Protein AF-A0A369RQK8-F1 (afdb_monomer_lite)

Secondary structure (DSSP, 8-state):
---EEEEEEEEEETTEEEEEEEEEEETTTTEEEE-GGG---TTSS---SS--------PPPHHHHHHHHHHHHHHHHHHHHHHHHHHHHHHT-

pLDDT: mean 84.99, std 10.12, range [52.47, 98.06]

Sequence (93 aa):
MFNYSILATLIVIGNESNVIPIGLHYGITNELQIYENKIYWIGGAVPADTVKVEVRIIGVSQHVFITVNILAIAAIILAIVFLSLNIMKRKRK

Structure (mmCIF, N/CA/C/O backbone):
data_AF-A0A369RQK8-F1
#
_entry.id   AF-A0A369RQK8-F1
#
loop_
_atom_site.group_PDB
_atom_site.id
_atom_site.type_symbol
_atom_site.label_atom_id
_atom_site.label_alt_id
_atom_site.label_comp_id
_atom_site.label_asym_id
_atom_site.label_entity_id
_atom_site.label_seq_id
_atom_site.pdbx_PDB_ins_code
_atom_site.Cartn_x
_atom_site.Cartn_y
_atom_site.Cartn_z
_atom_site.occupancy
_atom_site.B_iso_or_equiv
_atom_site.auth_seq_id
_atom_si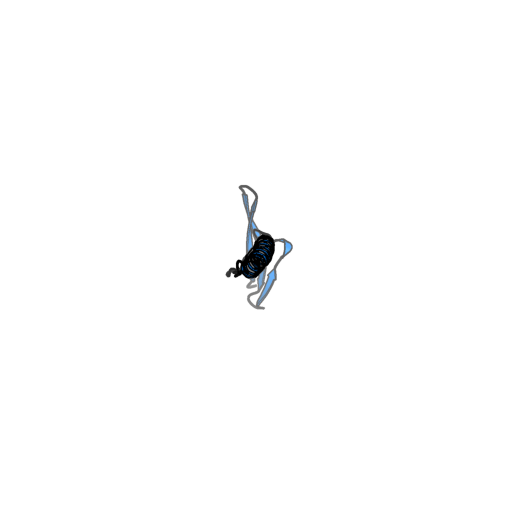te.auth_comp_id
_atom_site.auth_asym_id
_atom_site.auth_atom_id
_atom_site.pdbx_PDB_model_num
ATOM 1 N N . MET A 1 1 ? 38.603 -1.584 -43.399 1.00 52.47 1 MET A N 1
ATOM 2 C CA . MET A 1 1 ? 37.218 -2.084 -43.268 1.00 52.47 1 MET A CA 1
ATOM 3 C C . MET A 1 1 ? 36.695 -1.551 -41.942 1.00 52.47 1 MET A C 1
ATOM 5 O O . MET A 1 1 ? 37.271 -1.891 -40.918 1.00 52.47 1 MET A O 1
ATOM 9 N N . PHE A 1 2 ? 35.747 -0.609 -41.947 1.00 54.69 2 PHE A N 1
ATOM 10 C CA . PHE A 1 2 ? 35.222 -0.035 -40.702 1.00 54.69 2 PHE A CA 1
ATOM 11 C C . PHE A 1 2 ? 34.321 -1.074 -40.029 1.00 54.69 2 PHE A C 1
ATOM 13 O O . PHE A 1 2 ? 33.344 -1.509 -40.629 1.00 54.69 2 PHE A O 1
ATOM 20 N N . ASN A 1 3 ? 34.695 -1.511 -38.826 1.00 73.12 3 ASN A N 1
ATOM 21 C CA . ASN A 1 3 ? 33.968 -2.526 -38.069 1.00 73.12 3 ASN A CA 1
ATOM 22 C C . ASN A 1 3 ? 32.967 -1.825 -37.138 1.00 73.12 3 ASN A C 1
ATOM 24 O O . ASN A 1 3 ? 33.310 -1.453 -36.012 1.00 73.12 3 ASN A O 1
ATOM 28 N N . TYR A 1 4 ? 31.768 -1.556 -37.654 1.00 74.19 4 TYR A N 1
ATOM 29 C CA . TYR A 1 4 ? 30.668 -0.972 -36.891 1.00 74.19 4 TYR A CA 1
ATOM 30 C C . TYR A 1 4 ? 29.400 -1.812 -37.042 1.00 74.19 4 TYR A C 1
ATOM 32 O O . TYR A 1 4 ? 29.164 -2.417 -38.089 1.00 74.19 4 TYR A O 1
ATOM 40 N N . SER A 1 5 ? 28.577 -1.815 -35.998 1.00 79.94 5 SER A N 1
ATOM 41 C CA . SER A 1 5 ? 27.273 -2.479 -35.979 1.00 79.94 5 SER A CA 1
ATOM 42 C C . SER A 1 5 ? 26.164 -1.433 -35.917 1.00 79.94 5 SER A C 1
ATOM 44 O O . SER A 1 5 ? 26.259 -0.466 -35.160 1.00 79.94 5 SER A O 1
ATOM 46 N N . ILE A 1 6 ? 25.104 -1.628 -36.704 1.00 80.12 6 ILE A N 1
ATOM 47 C CA . ILE A 1 6 ? 23.908 -0.779 -36.672 1.00 80.12 6 ILE A CA 1
ATOM 48 C C . ILE A 1 6 ? 22.970 -1.304 -35.590 1.00 80.12 6 ILE A C 1
ATOM 50 O O . ILE A 1 6 ? 22.647 -2.491 -35.562 1.00 80.12 6 ILE A O 1
ATOM 54 N N . LEU A 1 7 ? 22.510 -0.407 -34.725 1.00 78.38 7 LEU A N 1
ATOM 55 C CA . LEU A 1 7 ? 21.455 -0.690 -33.761 1.00 78.38 7 LEU A CA 1
ATOM 56 C C . LEU A 1 7 ? 20.120 -0.267 -34.367 1.00 78.38 7 LEU A C 1
ATOM 58 O O . LEU A 1 7 ? 20.009 0.837 -34.903 1.00 78.38 7 LEU A O 1
ATOM 62 N N . ALA A 1 8 ? 19.106 -1.123 -34.280 1.00 77.94 8 ALA A N 1
ATOM 63 C CA . ALA A 1 8 ? 17.780 -0.860 -34.827 1.00 77.94 8 ALA A CA 1
ATOM 64 C C . ALA A 1 8 ? 16.682 -1.234 -33.827 1.00 77.94 8 ALA A C 1
ATOM 66 O O . ALA A 1 8 ? 16.846 -2.163 -33.039 1.00 77.94 8 ALA A O 1
ATOM 67 N N . THR A 1 9 ? 15.566 -0.508 -33.879 1.00 73.38 9 THR A N 1
ATOM 68 C CA . THR A 1 9 ? 14.344 -0.824 -33.132 1.00 73.38 9 THR A CA 1
ATOM 69 C C . THR A 1 9 ? 13.192 -1.098 -34.092 1.00 73.38 9 THR A C 1
ATOM 71 O O . THR A 1 9 ? 13.149 -0.546 -35.194 1.00 73.38 9 THR A O 1
ATOM 74 N N . LEU A 1 10 ? 12.253 -1.941 -33.669 1.00 73.38 10 LEU A N 1
ATOM 75 C CA . LEU A 1 10 ? 10.998 -2.169 -34.375 1.00 73.38 10 LEU A CA 1
ATOM 76 C C . LEU A 1 10 ? 9.947 -1.204 -33.829 1.00 73.38 10 LEU A C 1
ATOM 78 O O . LEU A 1 10 ? 9.658 -1.218 -32.633 1.00 73.38 10 LEU A O 1
ATOM 82 N N . ILE A 1 11 ? 9.347 -0.400 -34.703 1.00 70.56 11 ILE A N 1
ATOM 83 C CA . ILE A 1 11 ? 8.184 0.419 -34.363 1.00 70.56 11 ILE A CA 1
ATOM 84 C C . ILE A 1 11 ? 6.962 -0.175 -35.059 1.00 70.56 11 ILE A C 1
ATOM 86 O O . ILE A 1 11 ? 6.985 -0.423 -36.265 1.00 70.56 11 ILE A O 1
ATOM 90 N N . VAL A 1 12 ? 5.896 -0.392 -34.290 1.00 68.25 12 VAL A N 1
ATOM 91 C CA . VAL A 1 12 ? 4.597 -0.848 -34.794 1.00 68.25 12 VAL A CA 1
ATOM 92 C C . VAL A 1 12 ? 3.606 0.304 -34.666 1.00 68.25 12 VAL A C 1
ATOM 94 O O . VAL A 1 12 ? 3.352 0.780 -33.559 1.00 68.25 12 VAL A O 1
ATOM 97 N N . ILE A 1 13 ? 3.063 0.767 -35.793 1.00 64.94 13 ILE A N 1
ATOM 98 C CA . ILE A 1 13 ? 2.034 1.814 -35.844 1.00 64.94 13 ILE A CA 1
ATOM 99 C C . ILE A 1 13 ? 0.832 1.230 -36.588 1.00 64.94 13 ILE A C 1
ATOM 101 O O . ILE A 1 13 ? 0.874 1.020 -37.798 1.00 64.94 13 ILE A O 1
ATOM 105 N N . GLY A 1 14 ? -0.251 0.937 -35.865 1.00 68.62 14 GLY A N 1
ATOM 106 C CA . GLY A 1 14 ? -1.415 0.270 -36.452 1.00 68.62 14 GLY A CA 1
ATOM 107 C C . GLY A 1 14 ? -1.077 -1.151 -36.918 1.00 68.62 14 GLY A C 1
ATOM 108 O O . GLY A 1 14 ? -0.625 -1.960 -36.115 1.00 68.62 14 GLY A O 1
ATOM 109 N N . ASN A 1 15 ? -1.304 -1.448 -38.203 1.00 69.94 15 ASN A N 1
ATOM 110 C CA . ASN A 1 15 ? -1.036 -2.762 -38.807 1.00 69.94 15 ASN A CA 1
ATOM 111 C C . ASN A 1 15 ? 0.325 -2.842 -39.528 1.00 69.94 15 ASN A C 1
ATOM 113 O O . ASN A 1 15 ? 0.630 -3.863 -40.143 1.00 69.94 15 ASN A O 1
ATOM 117 N N . GLU A 1 16 ? 1.127 -1.776 -39.481 1.00 71.81 16 GLU A N 1
ATOM 118 C CA . GLU A 1 16 ? 2.422 -1.698 -40.156 1.00 71.81 16 GLU A CA 1
ATOM 119 C C . GLU A 1 16 ? 3.572 -1.762 -39.148 1.00 71.81 16 GLU A C 1
ATOM 121 O O . GLU A 1 16 ? 3.545 -1.132 -38.086 1.00 71.81 16 GLU A O 1
ATOM 126 N N . SER A 1 17 ? 4.606 -2.526 -39.501 1.00 79.12 17 SER A N 1
ATOM 127 C CA . SER A 1 17 ? 5.824 -2.684 -38.712 1.00 79.12 17 SER A CA 1
ATOM 128 C C . SER A 1 17 ? 7.029 -2.204 -39.515 1.00 79.12 17 SER A C 1
ATOM 130 O O . SER A 1 17 ? 7.280 -2.724 -40.604 1.00 79.12 17 SER A O 1
ATOM 132 N N . ASN A 1 18 ? 7.783 -1.243 -38.978 1.00 82.75 18 ASN A N 1
ATOM 133 C CA . ASN A 1 18 ? 8.976 -0.701 -39.626 1.00 82.75 18 ASN A CA 1
ATOM 134 C C . ASN A 1 18 ? 10.199 -0.788 -38.701 1.00 82.75 18 ASN A C 1
ATOM 136 O O . ASN A 1 18 ? 10.103 -0.540 -37.497 1.00 82.75 18 ASN A O 1
ATOM 140 N N . VAL A 1 19 ? 11.353 -1.134 -39.271 1.00 84.56 19 VAL A N 1
ATOM 141 C CA . VAL A 1 19 ? 12.633 -1.221 -38.559 1.00 84.56 19 VAL A CA 1
ATOM 142 C C . VAL A 1 19 ? 13.395 0.082 -38.772 1.00 84.56 19 VAL A C 1
ATOM 144 O O . VAL A 1 19 ? 13.744 0.428 -39.900 1.00 84.56 19 VAL A O 1
ATOM 147 N N . ILE A 1 20 ? 13.667 0.807 -37.688 1.00 85.06 20 ILE A N 1
ATOM 148 C CA . ILE A 1 20 ? 14.324 2.118 -37.733 1.00 85.06 20 ILE A CA 1
ATOM 149 C C . ILE A 1 20 ? 15.701 2.027 -37.065 1.00 85.06 20 ILE A C 1
ATOM 151 O O . ILE A 1 20 ? 15.794 1.526 -35.942 1.00 85.06 20 ILE A O 1
ATOM 155 N N . PRO A 1 21 ? 16.778 2.528 -37.701 1.00 84.25 21 PRO A N 1
ATOM 156 C CA . PRO A 1 21 ? 18.088 2.599 -37.068 1.00 84.25 21 PRO A CA 1
ATOM 157 C C . PRO A 1 21 ? 18.088 3.627 -35.925 1.00 84.25 21 PRO A C 1
ATOM 159 O O . PRO A 1 21 ? 17.737 4.798 -36.115 1.00 84.25 21 PRO A O 1
ATOM 162 N N . ILE A 1 22 ? 18.517 3.184 -34.743 1.00 88.62 22 ILE A N 1
ATOM 163 C CA . ILE A 1 22 ? 18.552 3.954 -33.490 1.00 88.62 22 ILE A CA 1
ATOM 164 C C . ILE A 1 22 ? 19.969 4.273 -33.016 1.00 88.62 22 ILE A C 1
ATO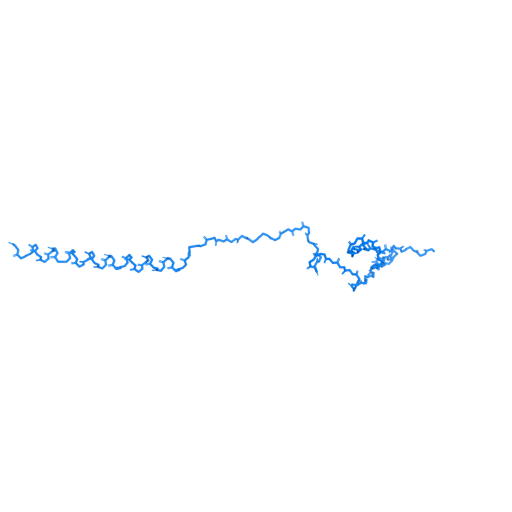M 166 O O . ILE A 1 22 ? 20.123 4.993 -32.036 1.00 88.62 22 ILE A O 1
ATOM 170 N N . GLY A 1 23 ? 21.007 3.772 -33.685 1.00 90.00 23 GLY A N 1
ATOM 171 C CA . GLY A 1 23 ? 22.375 4.082 -33.292 1.00 90.00 23 GLY A CA 1
ATOM 172 C C . GLY A 1 23 ? 23.445 3.290 -34.026 1.00 90.00 23 GLY A C 1
ATOM 173 O O . GLY A 1 23 ? 23.155 2.456 -34.889 1.00 90.00 23 GLY A O 1
ATOM 174 N N . LEU A 1 24 ? 24.689 3.562 -33.647 1.00 90.62 24 LEU A N 1
ATOM 175 C CA . LEU A 1 24 ? 25.895 2.921 -34.158 1.00 90.62 24 LEU A CA 1
ATOM 176 C C . LEU A 1 24 ? 26.779 2.484 -32.992 1.00 90.62 24 LEU A C 1
ATOM 178 O O . LEU A 1 24 ? 26.943 3.214 -32.013 1.00 90.62 24 LEU A O 1
ATOM 182 N N . HIS A 1 25 ? 27.373 1.304 -33.126 1.00 89.19 25 HIS A N 1
ATOM 183 C CA . HIS A 1 25 ? 28.390 0.800 -32.215 1.00 89.19 25 HIS A CA 1
ATOM 184 C C . HIS A 1 25 ? 29.708 0.602 -32.966 1.00 89.19 25 HIS A C 1
ATOM 186 O O . HIS A 1 25 ? 29.761 -0.163 -33.934 1.00 89.19 25 HIS A O 1
ATOM 192 N N . TYR A 1 26 ? 30.768 1.272 -32.520 1.00 89.06 26 TYR A N 1
ATOM 193 C CA . TYR A 1 26 ? 32.104 1.184 -33.103 1.00 89.06 26 TYR A CA 1
ATOM 194 C C . TYR A 1 26 ? 32.934 0.156 -32.333 1.00 89.06 26 TYR A C 1
ATOM 196 O O . TYR A 1 26 ? 33.433 0.434 -31.247 1.00 89.06 26 TYR A O 1
ATOM 204 N N . GLY A 1 27 ? 33.128 -1.036 -32.903 1.00 84.00 27 GLY A N 1
ATOM 205 C CA . GLY A 1 27 ? 33.765 -2.151 -32.188 1.00 84.00 27 GLY A CA 1
ATOM 206 C C . GLY A 1 27 ? 35.251 -1.952 -31.861 1.00 84.00 27 GLY A C 1
ATOM 207 O O . GLY A 1 27 ? 35.771 -2.623 -30.980 1.00 84.00 27 GLY A O 1
ATOM 208 N N . ILE A 1 28 ? 35.942 -1.040 -32.555 1.00 87.69 28 ILE A N 1
ATOM 209 C CA . ILE A 1 28 ? 37.375 -0.764 -32.338 1.00 87.69 28 ILE A CA 1
ATOM 210 C C . ILE A 1 28 ? 37.581 0.199 -31.163 1.00 87.69 28 ILE A C 1
ATOM 212 O O . ILE A 1 28 ? 38.489 0.006 -30.361 1.00 87.69 28 ILE A O 1
ATOM 216 N N . THR A 1 29 ? 36.750 1.237 -31.070 1.00 87.62 29 THR A N 1
ATOM 217 C CA . THR A 1 29 ? 36.823 2.261 -30.016 1.00 87.62 29 THR A CA 1
ATOM 218 C C . THR A 1 29 ? 35.917 1.946 -28.829 1.00 87.62 29 THR A C 1
ATOM 220 O O . THR A 1 29 ? 36.018 2.603 -27.798 1.00 87.62 29 THR A O 1
ATOM 223 N N . ASN A 1 30 ? 35.053 0.933 -28.961 1.00 85.81 30 ASN A N 1
ATOM 224 C CA . ASN A 1 30 ? 33.995 0.599 -28.010 1.00 85.81 30 ASN A CA 1
ATOM 225 C C . ASN A 1 30 ? 33.052 1.790 -27.739 1.00 85.81 30 ASN A C 1
ATOM 227 O O . ASN A 1 30 ? 32.513 1.945 -26.644 1.00 85.81 30 ASN A O 1
ATOM 231 N N . GLU A 1 31 ? 32.880 2.658 -28.740 1.00 88.31 31 GLU A N 1
ATOM 232 C CA . GLU A 1 31 ? 32.005 3.824 -28.661 1.00 88.31 31 GLU A CA 1
ATOM 233 C C . GLU A 1 31 ? 30.586 3.470 -29.105 1.00 88.31 31 GLU A C 1
ATOM 235 O O . GLU A 1 31 ? 30.369 2.827 -30.137 1.00 88.31 31 GLU A O 1
ATOM 240 N N . LEU A 1 32 ? 29.612 3.947 -28.334 1.00 88.94 32 LEU A N 1
ATOM 241 C CA . LEU A 1 32 ? 28.191 3.742 -28.566 1.00 88.94 32 LEU A CA 1
ATOM 242 C C . LEU A 1 32 ? 27.510 5.092 -28.797 1.00 88.94 32 LEU A C 1
ATOM 244 O O . LEU A 1 32 ? 27.506 5.950 -27.917 1.00 88.94 32 LEU A O 1
ATOM 248 N N . GLN A 1 33 ? 26.921 5.272 -29.978 1.00 89.31 33 GLN A N 1
ATOM 249 C CA . GLN A 1 33 ? 26.164 6.470 -30.340 1.00 89.31 33 GLN A CA 1
ATOM 250 C C . GLN A 1 33 ? 24.692 6.105 -30.514 1.00 89.31 33 GLN A C 1
ATOM 252 O O . GLN A 1 33 ? 24.349 5.334 -31.409 1.00 89.31 33 GLN A O 1
ATOM 257 N N . ILE A 1 34 ? 23.824 6.662 -29.668 1.00 88.38 34 ILE A N 1
ATOM 258 C CA . ILE A 1 34 ? 22.382 6.391 -29.670 1.00 88.38 34 ILE A CA 1
ATOM 259 C C . ILE A 1 34 ? 21.611 7.659 -30.051 1.00 88.38 34 ILE A C 1
ATOM 261 O O . ILE A 1 34 ? 21.848 8.737 -29.512 1.00 88.38 34 ILE A O 1
ATOM 265 N N . TYR A 1 35 ? 20.649 7.516 -30.961 1.00 87.19 35 TYR A N 1
ATOM 266 C CA . TYR A 1 35 ? 19.662 8.539 -31.298 1.00 87.19 35 TYR A CA 1
ATOM 267 C C . TYR A 1 35 ? 18.469 8.431 -30.340 1.00 87.19 35 TYR A C 1
ATOM 269 O O . TYR A 1 35 ? 17.475 7.765 -30.634 1.00 87.19 35 TYR A O 1
ATOM 277 N N . GLU A 1 36 ? 18.571 9.075 -29.176 1.00 76.94 36 GLU A N 1
ATOM 278 C CA . GLU A 1 36 ? 17.569 8.979 -28.098 1.00 76.94 36 GLU A CA 1
ATOM 279 C C . GLU A 1 36 ? 16.150 9.359 -28.546 1.00 76.94 36 GLU A C 1
ATOM 281 O O . GLU A 1 36 ? 15.171 8.748 -28.128 1.00 76.94 36 GLU A O 1
AT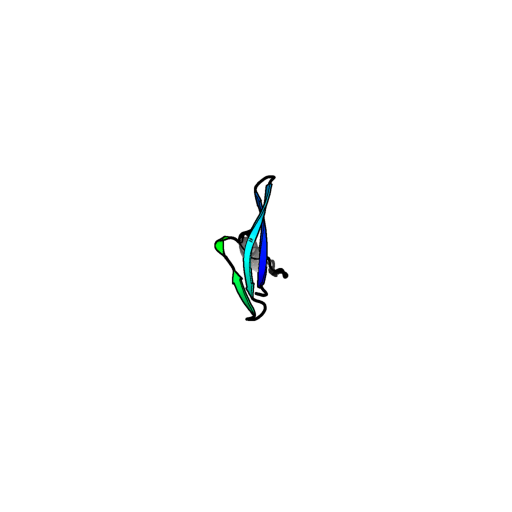OM 286 N N . ASN A 1 37 ? 16.031 10.306 -29.478 1.00 81.06 37 ASN A N 1
ATOM 287 C CA . ASN A 1 37 ? 14.758 10.770 -30.035 1.00 81.06 37 ASN A CA 1
ATOM 288 C C . ASN A 1 37 ? 14.042 9.756 -30.951 1.00 81.06 37 ASN A C 1
ATOM 290 O O . ASN A 1 37 ? 12.958 10.060 -31.444 1.00 81.06 37 ASN A O 1
ATOM 294 N N . LYS A 1 38 ? 14.634 8.585 -31.212 1.00 79.31 38 LYS A N 1
ATOM 295 C CA . LYS A 1 38 ? 14.055 7.529 -32.062 1.00 79.31 38 LYS A CA 1
ATOM 296 C C . LYS A 1 38 ? 13.663 6.272 -31.288 1.00 79.31 38 LYS A C 1
ATOM 298 O O . LYS A 1 38 ? 13.141 5.334 -31.890 1.00 79.31 38 LYS A O 1
ATOM 303 N N . ILE A 1 39 ? 13.931 6.224 -29.984 1.00 81.38 39 ILE A N 1
ATOM 304 C CA . ILE A 1 39 ? 13.629 5.061 -29.151 1.00 81.38 39 ILE A CA 1
ATOM 305 C C . ILE A 1 39 ? 12.305 5.297 -28.434 1.00 81.38 39 ILE A C 1
ATOM 307 O O . ILE A 1 39 ? 12.158 6.242 -27.664 1.00 81.38 39 ILE A O 1
ATOM 311 N N . TYR A 1 40 ? 11.355 4.394 -28.663 1.00 80.50 40 TYR A N 1
ATOM 312 C CA . TYR A 1 40 ? 10.041 4.439 -28.038 1.00 80.50 40 TYR A CA 1
ATOM 313 C C . TYR A 1 40 ? 9.806 3.154 -27.256 1.00 80.50 40 TYR A C 1
ATOM 315 O O . TYR A 1 40 ? 9.736 2.069 -27.830 1.00 80.50 40 TYR A O 1
ATOM 323 N N . TRP A 1 41 ? 9.679 3.288 -25.938 1.00 83.31 41 TRP A N 1
ATOM 324 C CA . TRP A 1 41 ? 9.299 2.196 -25.049 1.00 83.31 41 TRP A CA 1
ATOM 325 C C . TRP A 1 41 ? 7.807 2.258 -24.742 1.00 83.31 41 TRP A C 1
ATOM 327 O O . TRP A 1 41 ? 7.227 3.339 -24.603 1.00 83.31 41 TRP A O 1
ATOM 337 N N . ILE A 1 42 ? 7.185 1.093 -24.575 1.00 78.00 42 ILE A N 1
ATOM 338 C CA . ILE A 1 42 ? 5.809 0.996 -24.086 1.00 78.00 42 ILE A CA 1
ATOM 339 C C . ILE A 1 42 ? 5.783 1.563 -22.657 1.00 78.00 42 ILE A C 1
ATOM 341 O O . ILE A 1 42 ? 6.492 1.078 -21.783 1.00 78.00 42 ILE A O 1
ATOM 345 N N . GLY A 1 43 ? 5.000 2.622 -22.429 1.00 79.31 43 GLY A N 1
ATOM 346 C CA . GLY A 1 43 ? 4.953 3.333 -21.143 1.00 79.31 43 GLY A CA 1
ATOM 347 C C . GLY A 1 43 ? 6.000 4.443 -20.969 1.00 79.31 43 GLY A C 1
ATOM 348 O O . GLY A 1 43 ? 6.046 5.060 -19.909 1.00 79.31 43 GLY A O 1
ATOM 349 N N . GLY A 1 44 ? 6.815 4.731 -21.993 1.00 83.19 44 GLY A N 1
ATOM 350 C CA . GLY A 1 44 ? 7.732 5.879 -22.013 1.00 83.19 44 GLY A CA 1
ATOM 351 C C . GLY A 1 44 ? 9.019 5.718 -21.196 1.00 83.19 44 GLY A C 1
ATOM 352 O O . GLY A 1 44 ? 9.839 6.631 -21.184 1.00 83.19 44 GLY A O 1
ATOM 353 N N 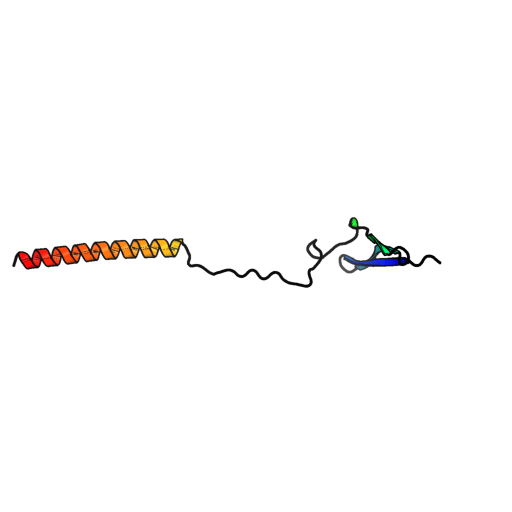. ALA A 1 45 ? 9.226 4.570 -20.547 1.00 83.31 45 ALA A N 1
ATOM 354 C CA . ALA A 1 45 ? 10.426 4.266 -19.774 1.00 83.31 45 ALA A CA 1
ATOM 355 C C . ALA A 1 45 ? 11.031 2.924 -20.200 1.00 83.31 45 ALA A C 1
ATOM 357 O O . ALA A 1 45 ? 10.314 2.016 -20.620 1.00 83.31 45 ALA A O 1
ATOM 358 N N . VAL A 1 46 ? 12.354 2.803 -20.067 1.00 86.81 46 VAL A N 1
ATOM 359 C CA . VAL A 1 46 ? 13.073 1.545 -20.303 1.00 86.81 46 VAL A CA 1
ATOM 360 C C . VAL A 1 46 ? 12.537 0.486 -19.326 1.00 86.81 46 VAL A C 1
ATOM 362 O O . VAL A 1 46 ? 12.469 0.769 -18.124 1.00 86.81 46 VAL A O 1
ATOM 365 N N . PRO A 1 47 ? 12.142 -0.711 -19.798 1.00 85.19 47 PRO A N 1
ATOM 366 C CA . PRO A 1 47 ? 11.700 -1.781 -18.913 1.00 85.19 47 PRO A CA 1
ATOM 367 C C . PRO A 1 47 ? 12.849 -2.230 -18.002 1.00 85.19 47 PRO A C 1
ATOM 369 O O . PRO A 1 47 ? 14.011 -2.229 -18.400 1.00 85.19 47 PRO A O 1
ATOM 372 N N . ALA A 1 48 ? 12.517 -2.621 -16.774 1.00 87.00 48 ALA A N 1
ATOM 373 C CA . ALA A 1 48 ? 13.473 -3.162 -15.816 1.00 87.00 48 ALA A CA 1
ATOM 374 C C . ALA A 1 48 ? 13.272 -4.674 -15.664 1.00 87.00 48 ALA A C 1
ATOM 376 O O . ALA A 1 48 ? 12.138 -5.140 -15.565 1.00 87.00 48 ALA A O 1
ATOM 377 N N . ASP A 1 49 ? 14.372 -5.422 -15.562 1.00 90.12 49 ASP A N 1
ATOM 378 C CA . ASP A 1 49 ? 14.347 -6.881 -15.365 1.00 90.12 49 ASP A CA 1
ATOM 379 C C . ASP A 1 49 ? 13.776 -7.289 -13.998 1.00 90.12 49 ASP A C 1
ATOM 381 O O . ASP A 1 49 ? 13.371 -8.431 -13.786 1.00 90.12 49 ASP A O 1
ATOM 385 N N . THR A 1 50 ? 13.750 -6.352 -13.047 1.00 86.75 50 THR A N 1
ATOM 386 C CA . THR A 1 50 ? 13.281 -6.582 -11.680 1.00 86.75 50 THR A CA 1
ATOM 387 C C . THR A 1 50 ? 12.083 -5.706 -11.353 1.00 86.75 50 THR A C 1
ATOM 389 O O . THR A 1 50 ? 11.979 -4.553 -11.774 1.00 86.75 50 THR A O 1
ATOM 392 N N . VAL A 1 51 ? 11.175 -6.261 -10.554 1.00 85.38 51 VAL A N 1
ATOM 393 C CA . VAL A 1 51 ? 10.007 -5.545 -10.042 1.00 85.38 51 VAL A CA 1
ATOM 394 C C . VAL A 1 51 ? 10.310 -4.954 -8.670 1.00 85.38 51 VAL A C 1
ATOM 396 O O . VAL A 1 51 ? 10.920 -5.597 -7.815 1.00 85.38 51 VAL A O 1
ATOM 399 N N . LYS A 1 52 ? 9.849 -3.724 -8.431 1.00 82.06 52 LYS A N 1
ATOM 400 C CA . LYS A 1 52 ? 9.836 -3.139 -7.087 1.00 82.06 52 LYS A CA 1
ATOM 401 C C . LYS A 1 52 ? 8.590 -3.632 -6.363 1.00 82.06 52 LYS A C 1
ATOM 403 O O . LYS A 1 52 ? 7.476 -3.338 -6.786 1.00 82.06 52 LYS A O 1
ATOM 408 N N . VAL A 1 53 ? 8.779 -4.378 -5.280 1.00 84.31 53 VAL A N 1
ATOM 409 C CA . VAL A 1 53 ? 7.675 -4.838 -4.430 1.00 84.31 53 VAL A CA 1
ATOM 410 C C . VAL A 1 53 ? 7.523 -3.866 -3.266 1.00 84.31 53 VAL A C 1
ATOM 412 O O . VAL A 1 53 ? 8.406 -3.765 -2.416 1.00 84.31 53 VAL A O 1
ATOM 415 N N . GLU A 1 54 ? 6.407 -3.142 -3.219 1.00 83.81 54 GLU A N 1
ATOM 416 C CA . GLU A 1 54 ? 6.053 -2.324 -2.059 1.00 83.81 54 GLU A CA 1
ATOM 417 C C . GLU A 1 54 ? 5.387 -3.195 -0.991 1.00 83.81 54 GLU A C 1
ATOM 419 O O . GLU A 1 54 ? 4.248 -3.636 -1.145 1.00 83.81 54 GLU A O 1
ATOM 424 N N . VAL A 1 55 ? 6.082 -3.424 0.122 1.00 82.12 55 VAL A N 1
ATOM 425 C CA . VAL A 1 55 ? 5.486 -4.066 1.297 1.00 82.12 55 VAL A CA 1
ATOM 426 C C . VAL A 1 55 ? 4.747 -2.999 2.100 1.00 82.12 55 VAL A C 1
ATOM 428 O O . VAL A 1 55 ? 5.366 -2.110 2.683 1.00 82.12 55 VAL A O 1
ATOM 431 N N . ARG A 1 56 ? 3.414 -3.072 2.134 1.00 82.81 56 ARG A N 1
ATOM 432 C CA . ARG A 1 56 ? 2.573 -2.166 2.930 1.00 82.81 56 ARG A CA 1
ATOM 433 C C . ARG A 1 56 ? 2.010 -2.896 4.142 1.00 82.81 56 ARG A C 1
ATOM 435 O O . ARG A 1 56 ? 1.388 -3.945 4.010 1.00 82.81 56 ARG A O 1
ATOM 442 N N . ILE A 1 57 ? 2.193 -2.310 5.324 1.00 79.69 57 ILE A N 1
ATOM 443 C CA . ILE A 1 57 ? 1.518 -2.755 6.545 1.00 79.69 57 ILE A CA 1
ATOM 444 C C . ILE A 1 57 ? 0.078 -2.245 6.476 1.00 79.69 57 ILE A C 1
ATOM 446 O O . ILE A 1 57 ? -0.158 -1.037 6.440 1.00 79.69 57 ILE A O 1
ATO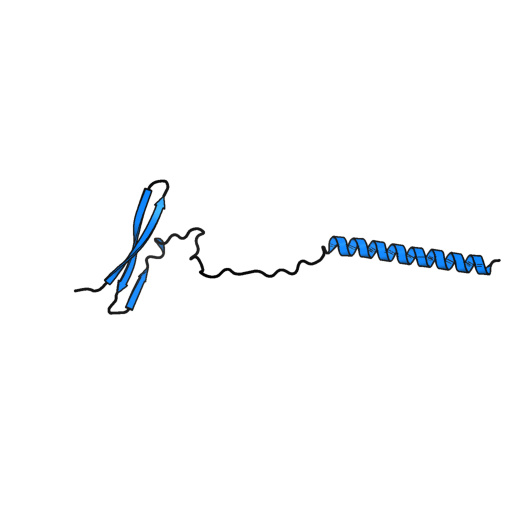M 450 N N . ILE A 1 58 ? -0.886 -3.162 6.444 1.00 82.62 58 ILE A N 1
ATOM 451 C CA . ILE A 1 58 ? -2.307 -2.813 6.471 1.00 82.62 58 ILE A CA 1
ATOM 452 C C . ILE A 1 58 ? -2.672 -2.477 7.921 1.00 82.62 58 ILE A C 1
ATOM 454 O O . ILE A 1 58 ? -2.816 -3.362 8.761 1.00 82.62 58 ILE A O 1
ATOM 458 N N . GLY A 1 59 ? -2.759 -1.182 8.223 1.00 81.88 59 GLY A N 1
ATOM 459 C CA . GLY A 1 59 ? -3.232 -0.679 9.512 1.00 81.88 59 GLY A CA 1
ATOM 460 C C . GLY A 1 59 ? -4.760 -0.666 9.620 1.00 81.88 59 GLY A C 1
ATOM 461 O O . GLY A 1 59 ? -5.480 -0.845 8.638 1.00 81.88 59 GLY A O 1
ATOM 462 N N . VAL A 1 60 ? -5.270 -0.412 10.826 1.00 86.44 60 VAL A N 1
ATOM 463 C CA . VAL A 1 60 ? -6.704 -0.178 11.056 1.00 86.44 60 VAL A CA 1
ATOM 464 C C . VAL A 1 60 ? -7.064 1.249 10.632 1.00 86.44 60 VAL A C 1
ATOM 466 O O . VAL A 1 60 ? -6.282 2.179 10.834 1.00 86.44 60 VAL A O 1
ATOM 469 N N . SER A 1 61 ? -8.264 1.440 10.072 1.00 88.12 61 SER A N 1
ATOM 470 C CA . SER A 1 61 ? -8.786 2.779 9.774 1.00 88.12 61 SER A CA 1
ATOM 471 C C . SER A 1 61 ? -8.824 3.636 11.041 1.00 88.12 61 SER A C 1
ATOM 473 O O . SER A 1 61 ? -9.505 3.294 12.011 1.00 88.12 61 SER A O 1
ATOM 475 N N . GLN A 1 62 ? -8.123 4.773 11.011 1.00 88.94 62 GLN A N 1
ATOM 476 C CA . GLN A 1 62 ? -8.065 5.718 12.130 1.00 88.94 62 GLN A CA 1
ATOM 477 C C . GLN A 1 62 ? -9.462 6.166 12.572 1.00 88.94 62 GLN A C 1
ATOM 479 O O . GLN A 1 62 ? -9.731 6.253 13.765 1.00 88.94 62 GLN A O 1
ATOM 484 N N . HIS A 1 63 ? -10.371 6.378 11.618 1.00 92.62 63 HIS A N 1
ATOM 485 C CA . HIS A 1 63 ? -11.744 6.794 11.896 1.00 92.62 63 HIS A CA 1
ATOM 486 C C . HIS A 1 63 ? -12.489 5.751 12.733 1.00 92.62 63 HIS A C 1
ATOM 488 O O . HIS A 1 63 ? -13.049 6.081 13.773 1.00 92.62 63 HIS A O 1
ATOM 494 N N . VAL A 1 64 ? -12.429 4.478 12.325 1.00 93.00 64 VAL A N 1
ATOM 495 C CA . VAL A 1 64 ? -13.083 3.377 13.049 1.00 93.00 64 VAL A CA 1
ATOM 496 C C . VAL A 1 64 ? -12.478 3.221 14.440 1.00 93.00 64 VAL A C 1
ATOM 498 O O . VAL A 1 64 ? -13.210 3.078 15.418 1.00 93.00 64 VAL A O 1
ATOM 501 N N . PHE A 1 65 ? -11.149 3.305 14.542 1.00 94.94 65 PHE A N 1
ATOM 502 C CA . PHE A 1 65 ? -10.455 3.220 15.821 1.00 94.94 65 PHE A CA 1
ATOM 503 C C . PHE A 1 65 ? -10.925 4.310 16.793 1.00 94.94 65 PHE A C 1
ATOM 505 O O . PHE A 1 65 ? -11.270 4.001 17.930 1.00 94.94 65 PHE A O 1
ATOM 512 N N . ILE A 1 66 ? -11.008 5.565 16.341 1.00 96.12 66 ILE A N 1
ATOM 513 C CA . ILE A 1 66 ? -11.448 6.698 17.167 1.00 96.12 66 ILE A CA 1
ATOM 514 C C . ILE A 1 66 ? -12.909 6.534 17.600 1.00 96.12 66 ILE A C 1
ATOM 516 O O . ILE A 1 66 ? -13.212 6.694 18.783 1.00 96.12 66 ILE A O 1
ATOM 520 N N . THR A 1 67 ? -13.814 6.175 16.683 1.00 96.06 67 THR A N 1
ATOM 521 C CA . THR A 1 67 ? -15.242 6.010 17.004 1.00 96.06 67 THR A CA 1
ATOM 522 C C . THR A 1 67 ? -15.465 4.932 18.063 1.00 96.06 67 THR A C 1
ATOM 524 O O . THR A 1 67 ? -16.196 5.160 19.029 1.00 96.06 67 THR A O 1
ATOM 527 N N . VAL A 1 68 ? -14.805 3.778 17.923 1.00 96.38 68 VAL A N 1
ATOM 528 C CA . VAL A 1 68 ? -14.907 2.683 18.900 1.00 96.38 68 VAL A CA 1
ATOM 529 C C . VAL A 1 68 ? -14.336 3.104 20.255 1.00 96.38 68 VAL A C 1
ATOM 531 O O . VAL A 1 68 ? -14.921 2.789 21.290 1.00 96.38 68 VAL A O 1
ATOM 534 N N . ASN A 1 69 ? -13.236 3.861 20.265 1.00 96.88 69 ASN A N 1
ATOM 535 C CA . ASN A 1 69 ? -12.604 4.319 21.502 1.00 96.88 69 ASN A CA 1
ATOM 536 C C . ASN A 1 69 ? -13.501 5.292 22.285 1.00 96.88 69 ASN A C 1
ATOM 538 O O . ASN A 1 69 ? -13.708 5.120 23.484 1.00 96.88 69 ASN A O 1
ATOM 542 N N . ILE A 1 70 ? -14.110 6.267 21.601 1.00 97.44 70 ILE A N 1
ATOM 543 C CA . ILE A 1 70 ? -15.050 7.212 22.225 1.00 97.44 70 ILE A CA 1
ATOM 544 C C . ILE A 1 70 ? -16.248 6.465 22.825 1.00 97.44 70 ILE A C 1
ATOM 546 O O . ILE A 1 70 ? -16.648 6.743 23.958 1.00 97.44 70 ILE A O 1
ATOM 550 N N . LEU A 1 71 ? -16.795 5.487 22.095 1.00 97.44 71 LEU A N 1
ATOM 551 C CA . LEU A 1 71 ? -17.920 4.686 22.573 1.00 97.44 71 LEU A CA 1
ATOM 552 C C . LEU A 1 71 ? -17.548 3.853 23.811 1.00 97.44 71 LEU A C 1
ATOM 554 O O . LEU A 1 71 ? -18.325 3.785 24.765 1.00 97.44 71 LEU A O 1
ATOM 558 N N . ALA A 1 72 ? -16.346 3.270 23.829 1.00 97.56 72 ALA A N 1
ATOM 559 C CA . ALA A 1 72 ? -15.835 2.527 24.978 1.00 97.56 72 ALA A CA 1
ATOM 560 C C . ALA A 1 72 ? -15.673 3.425 26.216 1.00 97.56 72 ALA A C 1
ATOM 562 O O . ALA A 1 72 ? -16.117 3.057 27.305 1.00 97.56 72 ALA A O 1
ATOM 563 N N . ILE A 1 73 ? -15.111 4.627 26.054 1.00 98.00 73 ILE A N 1
ATOM 564 C CA . ILE A 1 73 ? -14.963 5.602 27.147 1.00 98.00 73 ILE A CA 1
ATOM 565 C C . ILE A 1 73 ? -16.334 5.998 27.710 1.00 98.00 73 ILE A C 1
ATOM 567 O O . ILE A 1 73 ? -16.518 6.006 28.930 1.00 98.00 73 ILE A O 1
ATOM 571 N N . ALA A 1 74 ? -17.315 6.267 26.845 1.00 97.81 74 ALA A N 1
ATOM 572 C CA . ALA A 1 74 ? -18.671 6.602 27.275 1.00 97.81 74 ALA A CA 1
ATOM 573 C C . ALA A 1 74 ? -19.306 5.474 28.109 1.00 97.81 74 ALA A C 1
ATOM 575 O O . ALA A 1 74 ? -19.883 5.738 29.166 1.00 97.81 74 ALA A O 1
ATOM 576 N N . ALA A 1 75 ? -19.148 4.217 27.684 1.00 97.81 75 ALA A N 1
ATOM 577 C CA . ALA A 1 75 ? -19.651 3.057 28.418 1.00 97.81 75 ALA A CA 1
ATOM 578 C C . ALA A 1 75 ? -18.983 2.896 29.796 1.00 97.81 75 ALA A C 1
ATOM 580 O O . ALA A 1 75 ? -19.668 2.615 30.783 1.00 97.81 75 ALA A O 1
ATOM 581 N N . ILE A 1 76 ? -17.668 3.126 29.886 1.00 98.06 76 ILE A N 1
ATOM 582 C CA . ILE A 1 76 ? -16.919 3.066 31.152 1.00 98.06 76 ILE A CA 1
ATOM 583 C C . ILE A 1 76 ? -17.433 4.122 32.137 1.00 98.06 76 ILE A C 1
ATOM 585 O O . ILE A 1 76 ? -17.698 3.804 33.298 1.00 98.06 76 ILE A O 1
ATOM 589 N N . ILE A 1 77 ? -17.632 5.362 31.680 1.00 98.00 77 ILE A N 1
ATOM 590 C CA . ILE A 1 77 ? -18.173 6.442 32.521 1.00 98.00 77 ILE A CA 1
ATOM 591 C C . ILE A 1 77 ? -19.554 6.052 33.057 1.00 98.00 77 ILE A C 1
ATOM 593 O O . ILE A 1 77 ? -19.822 6.171 34.255 1.00 98.00 77 ILE A O 1
ATOM 597 N N . LEU A 1 78 ? -20.419 5.534 32.185 1.00 97.44 78 LEU A N 1
ATOM 598 C CA . LEU A 1 78 ? -21.775 5.134 32.548 1.00 97.44 78 LEU A CA 1
ATOM 599 C C . LEU A 1 78 ? -21.778 4.000 33.591 1.00 97.44 78 LEU A C 1
ATOM 601 O O . LEU A 1 78 ? -22.547 4.037 34.555 1.00 97.44 78 LEU A O 1
ATOM 605 N N . ALA A 1 79 ? -20.871 3.029 33.447 1.00 97.62 79 ALA A N 1
ATOM 606 C CA . ALA A 1 79 ? -20.690 1.942 34.405 1.00 97.62 79 ALA A CA 1
ATOM 607 C C . ALA A 1 79 ? -20.257 2.450 35.792 1.00 97.62 79 ALA A C 1
ATOM 609 O O . ALA A 1 79 ? -20.802 2.008 36.807 1.00 97.62 79 ALA A O 1
ATOM 610 N N . ILE A 1 80 ? -19.333 3.417 35.852 1.00 97.88 80 ILE A N 1
ATOM 611 C CA . ILE A 1 80 ? -18.883 4.033 37.113 1.00 97.88 80 ILE A CA 1
ATOM 612 C C . ILE A 1 80 ? -20.038 4.761 37.812 1.00 97.88 80 ILE A C 1
ATOM 614 O O . ILE A 1 80 ? -20.192 4.653 39.034 1.00 97.88 80 ILE A O 1
ATOM 618 N N . VAL A 1 81 ? -20.877 5.476 37.055 1.00 97.19 81 VAL A N 1
ATOM 619 C CA . VAL A 1 81 ? -22.056 6.165 37.603 1.00 97.19 81 VAL A CA 1
ATOM 620 C C . VAL A 1 81 ? -23.038 5.156 38.192 1.00 97.19 81 VAL A C 1
ATOM 622 O O . VAL A 1 81 ? -23.453 5.308 39.344 1.00 97.19 81 VAL A O 1
ATOM 625 N N . PHE A 1 82 ? -23.369 4.093 37.454 1.00 96.31 82 PHE A N 1
ATOM 626 C CA . PHE A 1 82 ? -24.259 3.046 37.958 1.00 96.31 82 PHE A CA 1
ATOM 627 C C . PHE A 1 82 ? -23.706 2.360 39.206 1.00 96.31 82 PHE A C 1
ATOM 629 O O . PHE A 1 82 ? -24.447 2.148 40.170 1.00 96.31 82 PHE A O 1
ATOM 636 N N . LEU A 1 83 ? -22.405 2.072 39.231 1.00 96.31 83 LEU A N 1
ATOM 637 C CA . LEU A 1 83 ? -21.739 1.508 40.399 1.00 96.31 83 LEU A CA 1
ATOM 638 C C . LEU A 1 83 ? -21.833 2.447 41.612 1.00 96.31 83 LEU A C 1
ATOM 640 O O . LEU A 1 83 ? -22.194 2.011 42.707 1.00 96.31 83 LEU A O 1
ATOM 644 N N . SER A 1 84 ? -21.578 3.740 41.416 1.00 95.50 84 SER A N 1
ATOM 645 C CA . SER A 1 84 ? -21.648 4.750 42.479 1.00 95.50 84 SER A CA 1
ATOM 646 C C . SER A 1 84 ? -23.065 4.885 43.042 1.00 95.50 84 SER A C 1
ATOM 648 O O . SER A 1 84 ? -23.259 4.890 44.262 1.00 95.50 84 SER A O 1
ATOM 650 N N . LEU A 1 85 ? -24.077 4.918 42.168 1.00 94.62 85 LEU A N 1
ATOM 651 C CA . LEU A 1 85 ? -25.485 4.942 42.570 1.00 94.62 85 LEU A CA 1
ATOM 652 C C . LEU A 1 85 ? -25.875 3.680 43.348 1.00 94.62 85 LEU A C 1
ATOM 654 O O . LEU A 1 85 ? -26.600 3.774 44.343 1.00 94.62 85 LEU A O 1
ATOM 658 N N . ASN A 1 86 ? -25.379 2.513 42.933 1.00 94.12 86 ASN A N 1
ATOM 659 C CA . ASN A 1 86 ? -25.633 1.248 43.617 1.00 94.12 86 ASN A CA 1
ATOM 660 C C . ASN A 1 86 ? -25.073 1.264 45.052 1.00 94.12 86 ASN A C 1
ATOM 662 O O . ASN A 1 86 ? -25.784 0.954 46.011 1.00 94.12 86 ASN A O 1
ATOM 666 N N . ILE A 1 87 ? -23.829 1.725 45.225 1.00 93.94 87 ILE A N 1
ATOM 667 C CA . ILE A 1 87 ? -23.201 1.868 46.548 1.00 93.94 87 ILE A CA 1
ATOM 668 C C . ILE A 1 87 ? -23.979 2.859 47.424 1.00 93.94 87 ILE A C 1
ATOM 670 O O . ILE A 1 87 ? -24.241 2.573 48.595 1.00 93.94 87 ILE A O 1
ATOM 674 N N . MET A 1 88 ? -24.382 4.009 46.876 1.00 92.19 88 MET A N 1
ATOM 675 C CA . MET A 1 88 ? -25.133 5.020 47.626 1.00 92.19 88 MET A CA 1
ATOM 676 C C . MET A 1 88 ? -26.490 4.489 48.105 1.00 92.19 88 MET A C 1
ATOM 678 O O . MET A 1 88 ? -26.863 4.712 49.258 1.00 92.19 88 MET A O 1
ATOM 682 N N . LYS A 1 89 ? -27.216 3.753 47.253 1.00 88.56 89 LYS A N 1
ATOM 683 C CA . LYS A 1 89 ? -28.484 3.117 47.642 1.00 88.56 89 LYS A CA 1
ATOM 684 C C . LYS A 1 89 ? -28.288 2.047 48.713 1.00 88.56 89 LYS A C 1
ATOM 686 O O . LYS A 1 89 ? -29.113 1.957 49.616 1.00 88.56 89 LYS A O 1
ATOM 691 N N . ARG A 1 90 ? -27.192 1.284 48.658 1.00 84.12 90 ARG A N 1
ATOM 692 C CA . ARG A 1 90 ? -26.867 0.274 49.676 1.00 84.12 90 ARG A CA 1
ATOM 693 C C . ARG A 1 90 ? -26.611 0.882 51.058 1.00 84.12 90 ARG A C 1
ATOM 695 O O . ARG A 1 90 ? -26.976 0.262 52.042 1.00 84.12 90 ARG A O 1
ATOM 702 N N . LYS A 1 91 ? -26.014 2.076 51.139 1.00 75.19 91 LYS A N 1
ATOM 703 C CA . LYS A 1 91 ? -25.739 2.765 52.418 1.00 75.19 91 LYS A CA 1
ATOM 704 C C . LYS A 1 91 ? -26.966 3.426 53.064 1.00 75.19 91 LYS A C 1
ATOM 706 O O . LYS A 1 91 ? -26.893 3.799 54.226 1.00 75.19 91 LYS A O 1
ATOM 711 N N . ARG A 1 92 ? -28.055 3.635 52.314 1.00 69.88 92 ARG A N 1
ATOM 712 C CA . ARG A 1 92 ? -29.305 4.252 52.806 1.00 69.88 92 ARG A CA 1
ATOM 713 C C . ARG A 1 92 ? -30.336 3.236 53.321 1.00 69.88 92 ARG A C 1
ATOM 715 O O . ARG A 1 92 ? -31.415 3.655 53.726 1.00 69.88 92 ARG A O 1
ATOM 722 N N . LYS A 1 93 ? -30.036 1.941 53.244 1.00 52.72 93 LYS A N 1
ATOM 723 C CA . LYS A 1 93 ? -30.882 0.840 53.711 1.00 52.72 93 LYS A CA 1
ATOM 724 C C . LYS A 1 93 ? -30.308 0.291 55.009 1.00 52.72 93 LYS A C 1
ATOM 726 O O . LYS A 1 93 ? -31.124 -0.098 55.865 1.00 52.72 93 LYS A O 1
#

Radius of gyration: 36.59 Å; chains: 1; bounding box: 68×18×97 Å

Foldseek 3Di:
DFDKDWAWDWDDDPPDIDIGTFW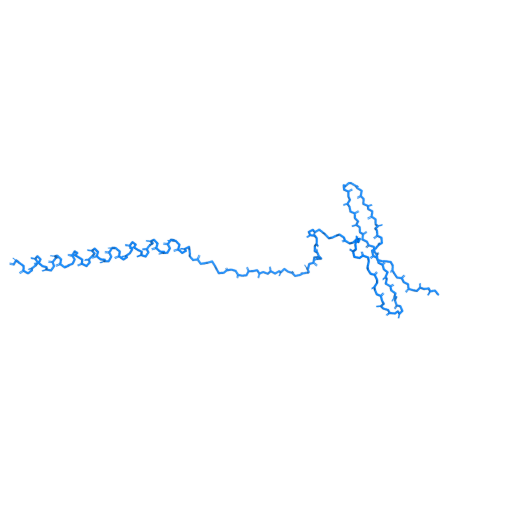MARPVVRDTGGNPVPDDDDVRDDDDPDDDDDDDDDDDDPVVVVVVVVVVVVVVVVVVVVVVVVVVVVVVD